Protein AF-A0A2V8X1R3-F1 (afdb_monomer)

Solvent-accessible surface area (backbone atoms only — not comparable to full-atom values): 4400 Å² total; per-residue (Å²): 136,90,81,87,70,58,70,71,56,50,51,51,45,40,54,55,13,56,78,67,77,42,52,45,69,59,46,50,52,52,53,51,52,49,47,62,59,44,52,56,55,49,52,53,53,49,50,55,52,50,56,34,47,76,72,68,56,78,77,56,72,69,56,50,55,56,49,47,63,64,73,70,56,132

Sequence (74 aa):
MEVRLQPEKEAQLAQIAEQRGLKPAELAQQVLSRYLEDDTCFIEAVNVGLAAAERGEFMEHDEVGAKLKQILQP

Structure (mmCIF, N/CA/C/O backbone):
data_AF-A0A2V8X1R3-F1
#
_entry.id   AF-A0A2V8X1R3-F1
#
loop_
_atom_site.group_PDB
_atom_site.id
_atom_site.type_symbol
_atom_site.label_atom_id
_atom_site.label_alt_id
_atom_site.label_comp_id
_atom_site.label_asym_id
_atom_site.label_entity_id
_atom_site.label_seq_id
_atom_site.pdbx_PDB_ins_code
_atom_site.Cartn_x
_atom_site.Cartn_y
_atom_site.Cartn_z
_atom_site.occupancy
_atom_site.B_iso_or_equiv
_atom_site.auth_seq_id
_atom_site.auth_comp_id
_atom_site.auth_asym_id
_atom_site.auth_atom_id
_atom_site.pdbx_PDB_model_num
ATOM 1 N N . MET A 1 1 ? -11.333 -16.269 10.888 1.00 83.62 1 MET A N 1
ATOM 2 C CA . MET A 1 1 ? -9.965 -16.067 11.409 1.00 83.62 1 MET A CA 1
ATOM 3 C C . MET A 1 1 ? -9.991 -14.823 12.277 1.00 83.62 1 MET A C 1
ATOM 5 O O . MET A 1 1 ? -10.563 -13.837 11.834 1.00 83.62 1 MET A O 1
ATOM 9 N N . GLU A 1 2 ? -9.433 -14.871 13.484 1.00 87.12 2 GLU A N 1
ATOM 10 C CA . GLU A 1 2 ? -9.255 -13.683 14.330 1.00 87.12 2 GLU A CA 1
ATOM 11 C C . GLU A 1 2 ? -7.810 -13.194 14.201 1.00 87.12 2 GLU A C 1
ATOM 13 O O . GLU A 1 2 ? -6.879 -13.992 14.313 1.00 87.12 2 GLU A O 1
ATOM 18 N N . VAL A 1 3 ? -7.622 -11.898 13.945 1.00 88.25 3 VAL A N 1
ATOM 19 C CA . VAL A 1 3 ? -6.301 -11.267 13.814 1.00 88.25 3 VAL A CA 1
ATOM 20 C C . VAL A 1 3 ? -6.146 -10.269 14.949 1.00 88.25 3 VAL A C 1
ATOM 22 O O . VAL A 1 3 ? -6.946 -9.345 15.070 1.00 88.25 3 VAL A O 1
ATOM 25 N N . ARG A 1 4 ? -5.122 -10.460 15.782 1.00 93.00 4 ARG A N 1
ATOM 26 C CA . ARG A 1 4 ? -4.775 -9.506 16.839 1.00 93.00 4 ARG A CA 1
ATOM 27 C C . ARG A 1 4 ? -3.804 -8.486 16.282 1.00 93.00 4 ARG A C 1
ATOM 29 O O . ARG A 1 4 ? -2.767 -8.860 15.734 1.00 93.00 4 ARG A O 1
ATOM 36 N N . LEU A 1 5 ? -4.151 -7.215 16.414 1.00 93.19 5 LEU A N 1
ATOM 37 C CA . LEU A 1 5 ? -3.295 -6.127 15.982 1.00 93.19 5 LEU A CA 1
ATOM 38 C C . LEU A 1 5 ? -2.353 -5.735 17.123 1.00 93.19 5 LEU A C 1
ATOM 40 O O . LEU A 1 5 ? -2.603 -6.000 18.298 1.00 93.19 5 LEU A O 1
ATOM 44 N N . GLN A 1 6 ? -1.235 -5.112 16.765 1.00 97.06 6 GLN A N 1
ATOM 45 C CA . GLN A 1 6 ? -0.396 -4.454 17.760 1.00 97.06 6 GLN A CA 1
ATOM 46 C C . GLN A 1 6 ? -1.173 -3.270 18.364 1.00 97.06 6 GLN A C 1
ATOM 48 O O . GLN A 1 6 ? -1.873 -2.588 17.607 1.00 97.06 6 GLN A O 1
ATOM 53 N N . PRO A 1 7 ? -1.053 -2.988 19.675 1.00 96.62 7 PRO A N 1
ATOM 54 C CA . PRO A 1 7 ? -1.821 -1.928 20.336 1.00 96.62 7 PRO A CA 1
ATOM 55 C C . PRO A 1 7 ? -1.705 -0.563 19.646 1.00 96.62 7 PRO A C 1
ATOM 57 O O . PRO A 1 7 ? -2.682 0.173 19.525 1.00 96.62 7 PRO A O 1
ATOM 60 N N . GLU A 1 8 ? -0.525 -0.242 19.117 1.00 97.81 8 GLU A N 1
ATOM 61 C CA . GLU A 1 8 ? -0.266 1.000 18.388 1.00 97.81 8 GLU A CA 1
ATOM 62 C C . GLU A 1 8 ? -1.084 1.073 17.090 1.00 97.81 8 GLU A C 1
ATOM 64 O O . GLU A 1 8 ? -1.561 2.140 16.700 1.00 97.81 8 GLU A O 1
ATOM 69 N N . LYS A 1 9 ? -1.279 -0.069 16.421 1.00 96.12 9 LYS A N 1
ATOM 70 C CA . LYS A 1 9 ? -2.080 -0.178 15.195 1.00 96.12 9 LYS A CA 1
ATOM 71 C C . LYS A 1 9 ? -3.573 -0.155 15.483 1.00 96.12 9 LYS A C 1
ATOM 73 O O . LYS A 1 9 ? -4.309 0.443 14.704 1.00 96.12 9 LYS A O 1
ATOM 78 N N . GLU A 1 10 ? -4.013 -0.726 16.600 1.00 96.25 10 GLU A N 1
ATOM 79 C CA . GLU A 1 10 ? -5.402 -0.596 17.056 1.00 96.25 10 GLU A CA 1
ATOM 80 C C . GLU A 1 10 ? -5.748 0.862 17.363 1.00 96.25 10 GLU A C 1
ATOM 82 O O . GLU A 1 10 ? -6.766 1.362 16.885 1.00 96.25 10 GLU A O 1
ATOM 87 N N . ALA A 1 11 ? -4.869 1.56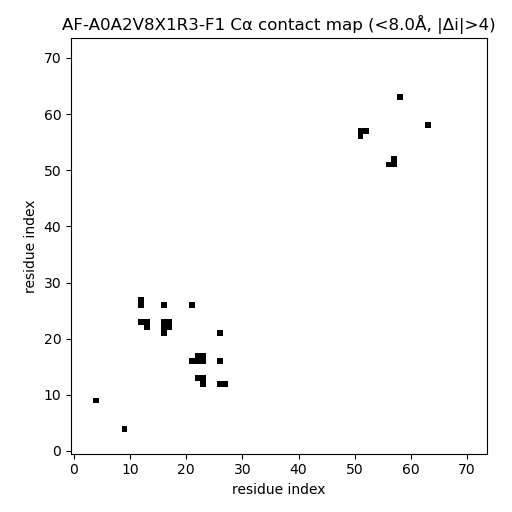8 18.081 1.00 97.38 11 ALA A N 1
ATOM 88 C CA . ALA A 1 11 ? -5.043 2.986 18.383 1.00 97.38 11 ALA A CA 1
ATOM 89 C C . ALA A 1 11 ? -5.083 3.842 17.108 1.00 97.38 11 ALA A C 1
ATOM 91 O O . ALA A 1 11 ? -5.970 4.682 16.949 1.00 97.38 11 ALA A O 1
ATOM 92 N N . GLN A 1 12 ? -4.168 3.590 16.166 1.00 97.56 12 GLN A N 1
ATOM 93 C CA . GLN A 1 12 ? -4.141 4.284 14.879 1.00 97.56 12 GLN A CA 1
ATOM 94 C C . GLN A 1 12 ? -5.423 4.033 14.067 1.00 97.56 12 GLN A C 1
ATOM 96 O O . GLN A 1 12 ? -6.005 4.969 13.520 1.00 97.56 12 GLN A O 1
ATOM 101 N N . LEU A 1 13 ? -5.883 2.782 13.998 1.00 97.06 13 LEU A N 1
ATOM 102 C CA . LEU A 1 13 ? -7.114 2.417 13.302 1.00 97.06 13 LEU A CA 1
ATOM 103 C C . LEU A 1 13 ? -8.334 3.102 13.933 1.00 97.06 13 LEU A C 1
ATOM 105 O O . LEU A 1 13 ? -9.166 3.644 13.209 1.00 97.06 13 LEU A O 1
ATOM 109 N N . ALA A 1 14 ? -8.426 3.112 15.266 1.00 97.06 14 ALA A N 1
ATOM 110 C CA . ALA A 1 14 ? -9.518 3.756 15.988 1.00 97.06 14 ALA A CA 1
ATOM 111 C C . ALA A 1 14 ? -9.565 5.267 15.731 1.00 97.06 14 ALA A C 1
ATOM 113 O O . ALA A 1 14 ? -10.629 5.793 15.412 1.00 97.06 14 ALA A O 1
ATOM 114 N N . GLN A 1 15 ? -8.411 5.940 15.774 1.00 98.12 15 GLN A N 1
ATOM 115 C CA . GLN A 1 15 ? -8.308 7.372 15.490 1.00 98.12 15 GLN A CA 1
ATOM 116 C C . GLN A 1 15 ? -8.776 7.711 14.067 1.00 98.12 15 GLN A C 1
ATOM 118 O O . GLN A 1 15 ? -9.533 8.659 13.863 1.00 98.12 15 GLN A O 1
ATOM 123 N N . ILE A 1 16 ? -8.343 6.936 13.067 1.00 97.81 16 ILE A N 1
ATOM 124 C CA . ILE A 1 16 ? -8.736 7.169 11.670 1.00 97.81 16 ILE A CA 1
ATOM 125 C C . ILE A 1 16 ? -10.228 6.876 11.474 1.00 97.81 16 ILE A C 1
ATOM 127 O O . ILE A 1 16 ? -10.905 7.600 10.745 1.00 97.81 16 ILE A O 1
ATOM 131 N N . ALA A 1 17 ? -10.748 5.824 12.109 1.00 97.69 17 ALA A N 1
ATOM 132 C CA . ALA A 1 17 ? -12.160 5.472 12.028 1.00 97.69 17 ALA A CA 1
ATOM 133 C C . ALA A 1 17 ? -13.039 6.591 12.607 1.00 97.69 17 ALA A C 1
ATOM 135 O O . ALA A 1 17 ? -13.977 7.024 11.942 1.00 97.69 17 ALA A O 1
ATOM 136 N N . GLU A 1 18 ? -12.670 7.135 13.770 1.00 97.94 18 GLU A N 1
ATOM 137 C CA . GLU A 1 18 ? -13.352 8.273 14.395 1.00 97.94 18 GLU A CA 1
ATOM 138 C C . GLU A 1 18 ? -13.370 9.504 13.478 1.00 97.94 18 GLU A C 1
ATOM 140 O O . GLU A 1 18 ? -14.435 10.062 13.216 1.00 97.94 18 GLU A O 1
ATOM 145 N N . GLN A 1 19 ? -12.221 9.874 12.901 1.00 97.50 19 GLN A N 1
ATOM 146 C CA . GLN A 1 19 ? -12.121 10.995 11.956 1.00 97.50 19 GLN A CA 1
ATOM 147 C C . GLN A 1 19 ? -13.013 10.827 10.717 1.00 97.50 19 GLN A C 1
ATOM 149 O O . GLN A 1 19 ? -13.421 11.817 10.111 1.00 97.50 19 GLN A O 1
ATOM 154 N N . ARG A 1 20 ? -13.306 9.583 10.326 1.00 96.00 20 ARG A N 1
ATOM 155 C CA . ARG A 1 20 ? -14.138 9.241 9.163 1.00 96.00 20 ARG A CA 1
ATOM 156 C C . ARG A 1 20 ? -15.591 8.930 9.526 1.00 96.00 20 ARG A C 1
ATOM 158 O O . ARG A 1 20 ? -16.372 8.631 8.628 1.00 96.00 20 ARG A O 1
ATOM 165 N N . GLY A 1 21 ? -15.956 8.978 10.809 1.00 96.81 21 GLY A N 1
ATOM 166 C CA . GLY A 1 21 ? -17.286 8.588 11.284 1.00 96.81 21 GLY A CA 1
ATOM 167 C C . GLY A 1 21 ? -17.601 7.099 11.085 1.00 96.81 21 GLY A C 1
ATOM 168 O O . GLY A 1 21 ? -18.763 6.736 10.921 1.00 96.81 21 GLY A O 1
ATOM 169 N N . LEU A 1 22 ? -16.576 6.245 11.067 1.00 96.94 22 LEU A N 1
ATOM 170 C CA . LEU A 1 22 ? -16.680 4.796 10.886 1.00 96.94 22 LEU A CA 1
ATOM 171 C C . LEU A 1 22 ? -16.404 4.062 12.196 1.00 96.94 22 LEU A C 1
ATOM 173 O O . LEU A 1 22 ? -15.701 4.559 13.079 1.00 96.94 22 LEU A O 1
ATOM 177 N N . LYS A 1 23 ? -16.882 2.822 12.304 1.00 97.00 23 LYS A N 1
ATOM 178 C CA . LYS A 1 23 ? -16.411 1.920 13.360 1.00 97.00 23 LYS A CA 1
ATOM 179 C C . LYS A 1 23 ? -15.027 1.367 12.995 1.00 97.00 23 LYS A C 1
ATOM 181 O O . LYS A 1 23 ? -14.783 1.077 11.822 1.00 97.00 23 LYS A O 1
ATOM 186 N N . PRO A 1 24 ? -14.143 1.101 13.975 1.00 95.12 24 PRO A N 1
ATOM 187 C CA . PRO A 1 24 ? -12.828 0.514 13.705 1.00 95.12 24 PRO A CA 1
ATOM 188 C C . PRO A 1 24 ? -12.899 -0.795 12.907 1.00 95.12 24 PRO A C 1
ATOM 190 O O . PRO A 1 24 ? -12.108 -1.005 11.9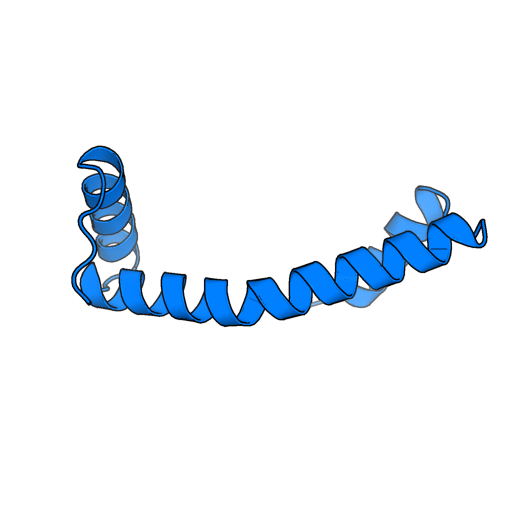94 1.00 95.12 24 PRO A O 1
ATOM 193 N N . ALA A 1 25 ? -13.891 -1.647 13.186 1.00 93.94 25 ALA A N 1
ATOM 194 C CA . ALA A 1 25 ? -14.092 -2.900 12.457 1.00 93.94 25 ALA A CA 1
ATOM 195 C C . ALA A 1 25 ? -14.478 -2.689 10.979 1.00 93.94 25 ALA A C 1
ATOM 197 O O . ALA A 1 25 ? -14.007 -3.426 10.116 1.00 93.94 25 ALA A O 1
ATOM 198 N N . GLU A 1 26 ? -15.296 -1.676 10.678 1.00 95.69 26 GLU A N 1
ATOM 199 C CA . GLU A 1 26 ? -15.687 -1.335 9.302 1.00 95.69 26 GLU A CA 1
ATOM 200 C C . GLU A 1 26 ? -14.475 -0.814 8.522 1.00 95.69 26 GLU A C 1
ATOM 202 O O . GLU A 1 26 ? -14.224 -1.249 7.398 1.00 95.69 26 GLU A O 1
ATOM 207 N N . LEU A 1 27 ? -13.667 0.051 9.145 1.00 96.56 27 LEU A N 1
ATOM 208 C CA . LEU A 1 27 ? -12.420 0.520 8.548 1.00 96.56 27 LEU A CA 1
ATOM 209 C C . LEU A 1 27 ? -11.425 -0.633 8.337 1.00 96.56 27 LEU A C 1
ATOM 211 O O . LEU A 1 27 ? -10.813 -0.711 7.276 1.00 96.56 27 LEU A O 1
ATOM 215 N N . ALA A 1 28 ? -11.285 -1.552 9.299 1.00 94.94 28 ALA A N 1
ATOM 216 C CA . ALA A 1 28 ? -10.416 -2.721 9.154 1.00 94.94 28 ALA A CA 1
ATOM 217 C C . ALA A 1 28 ? -10.817 -3.588 7.955 1.00 94.94 28 ALA A C 1
ATOM 219 O O . ALA A 1 28 ? -9.957 -3.996 7.177 1.00 94.94 28 ALA A O 1
ATOM 220 N N . GLN A 1 29 ? -12.118 -3.840 7.777 1.00 94.31 29 GLN A N 1
ATOM 221 C CA . GLN A 1 29 ? -12.623 -4.598 6.632 1.00 94.31 29 GLN A CA 1
ATOM 222 C C . GLN A 1 29 ? -12.344 -3.888 5.306 1.00 94.31 29 GLN A C 1
ATOM 224 O O . GLN A 1 29 ? -11.906 -4.538 4.358 1.00 94.31 29 GLN A O 1
ATOM 229 N N . GLN A 1 30 ? -12.544 -2.569 5.238 1.00 94.50 30 GLN A N 1
ATOM 230 C CA . GLN A 1 30 ? -12.235 -1.792 4.034 1.00 94.50 30 GLN A CA 1
ATOM 231 C C . GLN A 1 30 ? -10.744 -1.840 3.694 1.00 94.50 30 GLN A C 1
ATOM 233 O O . GLN A 1 30 ? -10.390 -2.091 2.546 1.00 94.50 30 GLN A O 1
ATOM 238 N N . VAL A 1 31 ? -9.870 -1.647 4.686 1.00 93.75 31 VAL A N 1
ATOM 239 C CA . VAL A 1 31 ? -8.413 -1.687 4.491 1.00 93.75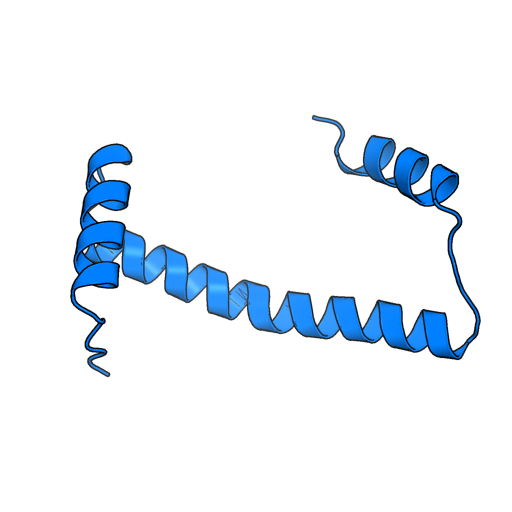 31 VAL A CA 1
ATOM 240 C C . VAL A 1 31 ? -7.960 -3.069 4.028 1.00 93.75 31 VAL A C 1
ATOM 242 O O . VAL A 1 31 ? -7.169 -3.160 3.096 1.00 93.75 31 VAL A O 1
ATOM 245 N N . LEU A 1 32 ? -8.476 -4.140 4.635 1.00 92.94 32 LEU A N 1
ATOM 246 C CA . LEU A 1 32 ? -8.144 -5.509 4.236 1.00 92.94 32 LEU A CA 1
ATOM 247 C C . LEU A 1 32 ? -8.648 -5.838 2.829 1.00 92.94 32 LEU A C 1
ATOM 249 O O . LEU A 1 32 ? -7.899 -6.414 2.048 1.00 92.94 32 LEU A O 1
ATOM 253 N N . SER A 1 33 ? -9.884 -5.456 2.498 1.00 91.88 33 SER A N 1
ATOM 254 C CA . SER A 1 33 ? -10.449 -5.689 1.160 1.00 91.88 33 SER A CA 1
ATOM 255 C C . SER A 1 33 ? -9.618 -4.965 0.108 1.00 91.88 33 SER A C 1
ATOM 257 O O . SER A 1 33 ? -9.176 -5.575 -0.859 1.00 91.88 33 SER A O 1
ATOM 259 N N . ARG A 1 34 ? -9.303 -3.690 0.369 1.00 90.81 34 ARG A N 1
ATOM 260 C CA . ARG A 1 34 ? -8.482 -2.880 -0.522 1.00 90.81 34 ARG A CA 1
ATOM 261 C C . ARG A 1 34 ? -7.080 -3.450 -0.689 1.00 90.81 34 ARG A C 1
ATOM 263 O O . ARG A 1 34 ? -6.597 -3.516 -1.807 1.00 90.81 34 ARG A O 1
ATOM 270 N N . TYR A 1 35 ? -6.449 -3.886 0.399 1.00 90.88 35 TYR A N 1
ATOM 271 C CA . TYR A 1 35 ? -5.136 -4.519 0.332 1.00 90.88 35 TYR A CA 1
ATOM 272 C C . TYR A 1 35 ? -5.166 -5.772 -0.547 1.00 90.88 35 TYR A C 1
ATOM 274 O O . TYR A 1 35 ? -4.320 -5.907 -1.415 1.00 90.88 35 TYR A O 1
ATOM 282 N N . LEU A 1 36 ? -6.149 -6.658 -0.371 1.00 88.81 36 LEU A N 1
ATOM 283 C CA . LEU A 1 36 ? -6.238 -7.895 -1.154 1.00 88.81 36 LEU A CA 1
ATOM 284 C C . LEU A 1 36 ? -6.539 -7.645 -2.641 1.00 88.81 36 LEU A C 1
ATOM 286 O O . LEU A 1 36 ? -6.014 -8.357 -3.494 1.00 88.81 36 LEU A O 1
ATOM 290 N N . GLU A 1 37 ? -7.357 -6.639 -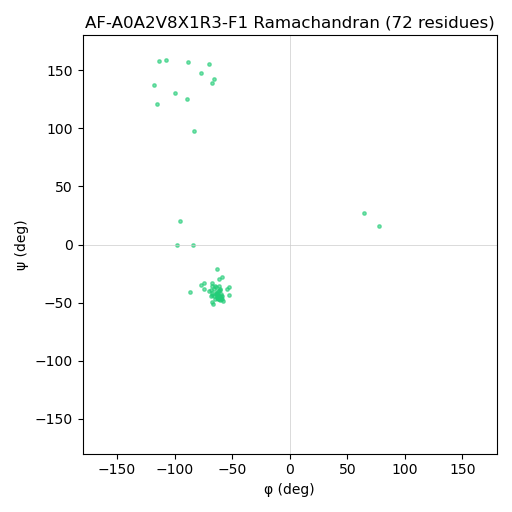2.953 1.00 86.44 37 GLU A N 1
ATOM 291 C CA . GLU A 1 37 ? -7.618 -6.206 -4.332 1.00 86.44 37 GLU A CA 1
ATOM 292 C C . GLU A 1 37 ? -6.375 -5.568 -4.973 1.00 86.44 37 GLU A C 1
ATOM 294 O O . GLU A 1 37 ? -6.025 -5.879 -6.116 1.00 86.44 37 GLU A O 1
ATOM 299 N N . ASP A 1 38 ? -5.691 -4.696 -4.227 1.00 88.06 38 ASP A N 1
ATOM 300 C CA . ASP A 1 38 ? -4.524 -3.965 -4.709 1.00 88.06 38 ASP A CA 1
ATOM 301 C C . ASP A 1 38 ? -3.283 -4.866 -4.808 1.00 88.06 38 ASP A C 1
ATOM 303 O O . ASP A 1 38 ? -2.486 -4.654 -5.710 1.00 88.06 38 ASP A O 1
ATOM 307 N N . ASP A 1 39 ? -3.099 -5.867 -3.938 1.00 86.88 39 ASP A N 1
ATOM 308 C CA . ASP A 1 39 ? -1.884 -6.704 -3.884 1.00 86.88 39 ASP A CA 1
ATOM 309 C C . ASP A 1 39 ? -1.648 -7.444 -5.208 1.00 86.88 39 ASP A C 1
ATOM 311 O O . ASP A 1 39 ? -0.550 -7.405 -5.767 1.00 86.88 39 ASP A O 1
ATOM 315 N N . THR A 1 40 ? -2.711 -8.018 -5.781 1.00 81.56 40 THR A N 1
ATOM 316 C CA . THR A 1 40 ? -2.628 -8.695 -7.086 1.00 81.56 40 THR A CA 1
ATOM 317 C C . THR A 1 40 ? -2.334 -7.691 -8.200 1.00 81.56 40 THR A C 1
ATOM 319 O O . THR A 1 40 ? -1.369 -7.860 -8.946 1.00 81.56 40 THR A O 1
ATOM 322 N N . CYS A 1 41 ? -3.108 -6.600 -8.271 1.00 84.88 41 CYS A N 1
ATOM 323 C CA . CYS A 1 41 ? -2.929 -5.563 -9.292 1.00 84.88 41 CYS A CA 1
ATOM 324 C C . CYS A 1 41 ? -1.536 -4.913 -9.222 1.00 84.88 41 CYS A C 1
ATOM 326 O O . CYS A 1 41 ? -0.933 -4.599 -10.248 1.00 84.88 41 CYS A O 1
ATOM 328 N N . PHE A 1 42 ? -1.017 -4.707 -8.012 1.00 88.38 42 PHE A N 1
ATOM 329 C CA . PHE A 1 42 ? 0.278 -4.089 -7.762 1.00 88.38 42 PHE A CA 1
ATOM 330 C C . PHE A 1 42 ? 1.413 -4.984 -8.250 1.00 88.38 42 PHE A C 1
ATOM 332 O O . PHE A 1 42 ? 2.271 -4.523 -9.003 1.00 88.38 42 PHE A O 1
ATOM 339 N N . ILE A 1 43 ? 1.402 -6.266 -7.875 1.00 89.88 43 ILE A N 1
ATOM 340 C CA . ILE A 1 43 ? 2.425 -7.225 -8.307 1.00 89.88 43 ILE A CA 1
ATOM 341 C C . ILE A 1 43 ? 2.412 -7.369 -9.832 1.00 89.88 43 ILE A C 1
ATOM 343 O O . ILE A 1 43 ? 3.469 -7.339 -10.4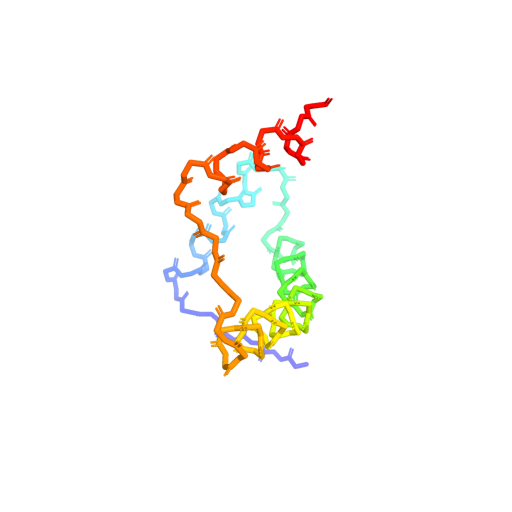65 1.00 89.88 43 ILE A O 1
ATOM 347 N N . GLU A 1 44 ? 1.231 -7.475 -10.442 1.00 92.19 44 GLU A N 1
ATOM 348 C CA . GLU A 1 44 ? 1.095 -7.541 -11.898 1.00 92.19 44 GLU A CA 1
ATOM 349 C C . GLU A 1 44 ? 1.667 -6.293 -12.584 1.00 92.19 44 GLU A C 1
ATOM 351 O O . GLU A 1 44 ? 2.472 -6.414 -13.510 1.00 92.19 44 GLU A O 1
ATOM 356 N N . ALA A 1 45 ? 1.329 -5.094 -12.098 1.00 92.00 45 ALA A N 1
ATOM 357 C CA . ALA A 1 45 ? 1.839 -3.842 -12.651 1.00 92.00 45 ALA A CA 1
ATOM 358 C C . ALA A 1 45 ? 3.368 -3.720 -12.521 1.00 92.00 45 ALA A C 1
ATOM 360 O O . ALA A 1 45 ? 4.039 -3.289 -13.464 1.00 92.00 45 ALA A O 1
ATOM 361 N N . VAL A 1 46 ? 3.935 -4.140 -11.384 1.00 94.88 46 VAL A N 1
ATOM 362 C CA . VAL A 1 46 ? 5.390 -4.175 -11.173 1.00 94.88 46 VAL A CA 1
ATOM 363 C C . VAL A 1 46 ? 6.061 -5.121 -12.167 1.00 94.88 46 VAL A C 1
ATOM 365 O O . VAL A 1 46 ? 7.055 -4.745 -12.787 1.00 94.88 46 VAL A O 1
ATOM 368 N N . ASN A 1 47 ? 5.502 -6.314 -12.378 1.00 96.19 47 ASN A N 1
ATOM 369 C CA . ASN A 1 47 ? 6.059 -7.292 -13.313 1.00 96.19 47 ASN A CA 1
ATOM 370 C C . ASN A 1 47 ? 6.039 -6.795 -14.765 1.00 96.19 47 ASN A C 1
ATOM 372 O O . ASN A 1 47 ? 6.990 -7.039 -15.506 1.00 96.19 47 ASN A O 1
ATOM 376 N N . VAL A 1 48 ? 5.004 -6.051 -15.171 1.00 95.31 48 VAL A N 1
ATOM 377 C CA . VAL A 1 48 ? 4.963 -5.404 -16.495 1.00 95.31 48 VAL A CA 1
ATOM 378 C C . VAL A 1 48 ? 6.120 -4.414 -16.655 1.00 95.31 48 VAL A C 1
ATOM 380 O O . VAL A 1 48 ? 6.807 -4.434 -17.679 1.00 95.31 48 VAL A O 1
ATOM 383 N N . GLY A 1 49 ? 6.363 -3.576 -15.642 1.00 94.00 49 GLY A N 1
ATOM 384 C CA . GLY A 1 49 ? 7.479 -2.628 -15.642 1.00 94.00 49 GLY A CA 1
ATOM 385 C C . GLY A 1 49 ? 8.844 -3.317 -15.658 1.00 94.00 49 GLY A C 1
ATOM 386 O O . GLY A 1 49 ? 9.726 -2.911 -16.413 1.00 94.00 49 GLY A O 1
ATOM 387 N N . LEU A 1 50 ? 9.007 -4.394 -14.884 1.00 96.88 50 LEU A N 1
ATOM 388 C CA . LEU A 1 50 ? 10.241 -5.177 -14.862 1.00 96.88 50 LEU A CA 1
ATOM 389 C C . LEU A 1 50 ? 10.531 -5.802 -16.231 1.00 96.88 50 LEU A C 1
ATOM 391 O O . LEU A 1 50 ? 11.631 -5.645 -16.751 1.00 96.88 50 LEU A O 1
ATOM 395 N N . ALA A 1 51 ? 9.530 -6.426 -16.857 1.00 97.31 51 ALA A N 1
ATOM 396 C CA . ALA A 1 51 ? 9.676 -7.010 -18.186 1.00 97.31 51 ALA A CA 1
ATOM 397 C C . ALA A 1 51 ? 10.021 -5.952 -19.251 1.00 97.31 51 ALA A C 1
ATOM 399 O O . ALA A 1 51 ? 10.767 -6.239 -20.185 1.00 97.31 51 ALA A O 1
ATOM 400 N N . ALA A 1 52 ? 9.483 -4.732 -19.140 1.00 96.06 52 ALA A N 1
ATOM 401 C CA . ALA A 1 52 ? 9.856 -3.613 -20.009 1.00 96.06 52 ALA A CA 1
ATOM 402 C C . ALA A 1 52 ? 11.325 -3.205 -19.800 1.00 96.06 52 ALA A C 1
ATOM 404 O O . ALA A 1 52 ? 12.087 -3.122 -20.764 1.00 96.06 52 ALA A O 1
ATOM 405 N N . ALA A 1 53 ? 11.757 -3.067 -18.545 1.00 95.50 53 ALA A N 1
ATOM 406 C CA . ALA A 1 53 ? 13.143 -2.753 -18.209 1.00 95.50 53 ALA A CA 1
ATOM 407 C C . ALA A 1 53 ? 14.131 -3.827 -18.707 1.00 95.50 53 ALA A C 1
ATOM 409 O O . ALA A 1 53 ? 15.188 -3.486 -19.234 1.00 95.50 53 ALA A O 1
ATOM 410 N N . GLU A 1 54 ? 13.779 -5.114 -18.615 1.00 97.12 54 GLU A N 1
ATOM 411 C CA . GLU A 1 54 ? 14.579 -6.224 -19.163 1.00 97.12 54 GLU A CA 1
ATOM 412 C C . GLU A 1 54 ? 14.758 -6.135 -20.687 1.00 97.12 54 GLU A C 1
ATOM 414 O O . GLU A 1 54 ? 15.788 -6.553 -21.216 1.00 97.12 54 GLU A O 1
ATOM 419 N N . ARG A 1 55 ? 13.786 -5.551 -21.400 1.00 97.44 55 ARG A N 1
ATOM 420 C CA . ARG A 1 55 ? 13.878 -5.264 -22.842 1.00 97.44 55 ARG A CA 1
ATOM 421 C C . ARG A 1 55 ? 14.588 -3.942 -23.157 1.00 97.44 55 ARG A C 1
ATOM 423 O O . ARG A 1 55 ?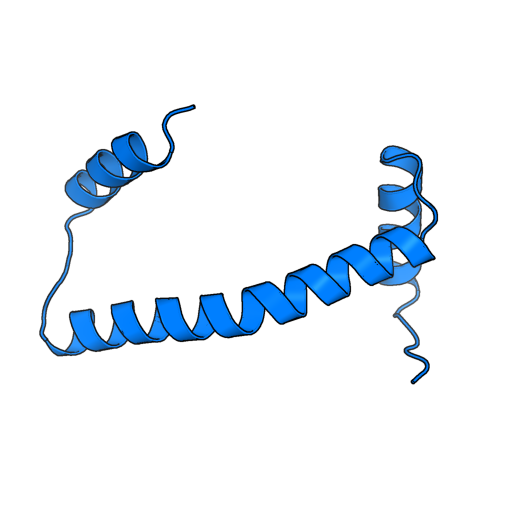 14.745 -3.606 -24.328 1.00 97.44 55 ARG A O 1
ATOM 430 N N . GLY A 1 56 ? 15.034 -3.205 -22.138 1.00 96.31 56 GLY A N 1
ATOM 431 C CA . GLY A 1 56 ? 15.656 -1.889 -22.281 1.00 96.31 56 GLY A CA 1
ATOM 432 C C . GLY A 1 56 ? 14.661 -0.754 -22.535 1.00 96.31 56 GLY A C 1
ATOM 433 O O . GLY A 1 56 ? 15.062 0.320 -22.978 1.00 96.31 56 GLY A O 1
ATOM 434 N N . GLU A 1 57 ? 13.370 -0.977 -22.281 1.00 96.00 57 GLU A N 1
ATOM 435 C CA . GLU A 1 57 ? 12.323 0.031 -22.438 1.00 96.00 57 GLU A CA 1
ATOM 436 C C . GLU A 1 57 ? 12.266 0.907 -21.180 1.00 96.00 57 GLU A C 1
ATOM 438 O O . GLU A 1 57 ? 11.655 0.549 -20.171 1.00 96.00 57 GLU A O 1
ATOM 443 N N . PHE A 1 58 ? 12.909 2.070 -21.250 1.00 92.81 58 PHE A N 1
ATOM 444 C CA . PHE A 1 58 ? 12.883 3.089 -20.203 1.00 92.81 58 PHE A CA 1
ATOM 445 C C . PHE A 1 58 ? 12.161 4.346 -20.689 1.00 92.81 58 PHE A C 1
ATOM 447 O O . PHE A 1 58 ? 12.036 4.583 -21.889 1.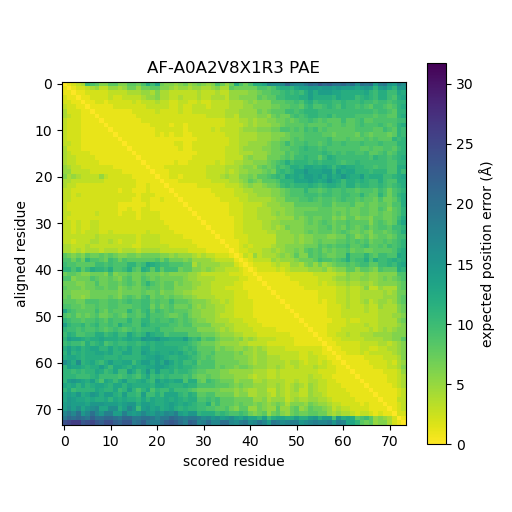00 92.81 58 PHE A O 1
ATOM 454 N N . MET A 1 59 ? 11.681 5.142 -19.737 1.00 92.12 59 MET A N 1
ATOM 455 C CA . MET A 1 59 ? 11.138 6.473 -19.991 1.00 92.12 59 MET A CA 1
ATOM 456 C C . MET A 1 59 ? 11.984 7.500 -19.252 1.00 92.12 59 MET A C 1
ATOM 458 O O . MET A 1 59 ? 12.309 7.308 -18.077 1.00 92.12 59 MET A O 1
ATOM 462 N N . GLU A 1 60 ? 12.286 8.603 -19.920 1.00 94.50 60 GLU A N 1
ATOM 463 C CA . GLU A 1 60 ? 12.970 9.728 -19.299 1.00 94.50 60 GLU A CA 1
ATOM 464 C C . GLU A 1 60 ? 12.048 10.438 -18.301 1.00 94.50 60 GLU A C 1
ATOM 466 O O . GLU A 1 60 ? 10.816 10.409 -18.403 1.00 94.50 60 GLU A O 1
ATOM 471 N N . HIS A 1 61 ? 12.644 11.115 -17.319 1.00 91.12 61 HIS A N 1
ATOM 472 C CA . HIS A 1 61 ? 11.906 11.788 -16.246 1.00 91.12 61 HIS A CA 1
ATOM 473 C C . HIS A 1 61 ? 10.814 12.740 -16.773 1.00 91.12 61 HIS A C 1
ATOM 475 O O . HIS A 1 61 ? 9.676 12.725 -16.289 1.00 91.12 61 HIS A O 1
ATOM 481 N N . ASP A 1 62 ? 11.141 13.525 -17.800 1.00 94.94 62 ASP A N 1
ATOM 482 C CA . ASP A 1 62 ? 10.223 14.500 -18.392 1.00 94.94 62 ASP A CA 1
ATOM 483 C C . ASP A 1 62 ? 9.039 13.822 -19.103 1.00 94.94 62 ASP A C 1
ATOM 485 O O . ASP A 1 62 ? 7.907 14.318 -19.055 1.00 94.94 62 ASP A O 1
ATOM 489 N N . GLU A 1 63 ? 9.263 12.646 -19.698 1.00 94.62 63 GLU A N 1
ATOM 490 C CA . GLU A 1 63 ? 8.222 11.848 -20.353 1.00 94.62 63 GLU A CA 1
ATOM 491 C C . GLU A 1 63 ? 7.255 11.246 -19.328 1.00 94.62 63 GLU A C 1
ATOM 493 O O . GLU A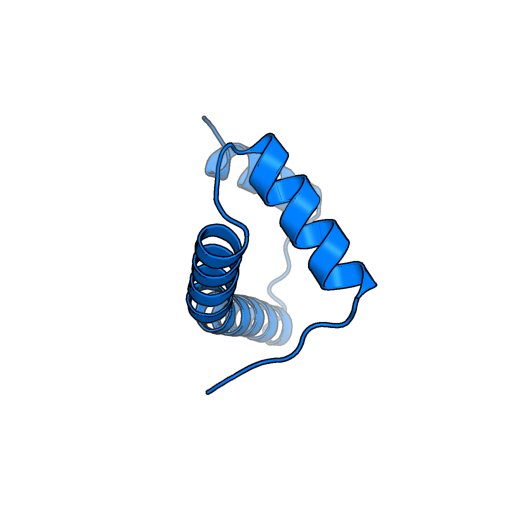 1 63 ? 6.037 11.255 -19.533 1.00 94.62 63 GLU A O 1
ATOM 498 N N . VAL A 1 64 ? 7.776 10.778 -18.188 1.00 92.69 64 VAL A N 1
ATOM 499 C CA . VAL A 1 64 ? 6.954 10.313 -17.061 1.00 92.69 64 VAL A CA 1
ATOM 500 C C . VAL A 1 64 ? 6.070 11.454 -16.555 1.00 92.69 64 VAL A C 1
ATOM 502 O O . VAL A 1 64 ? 4.858 11.280 -16.407 1.00 92.69 64 VAL A O 1
ATOM 505 N N . GLY A 1 65 ? 6.647 12.642 -16.351 1.00 92.56 65 GLY A N 1
ATOM 506 C CA . GLY A 1 65 ? 5.912 13.823 -15.900 1.00 92.56 65 GLY A CA 1
ATOM 507 C C . GLY A 1 65 ? 4.793 14.239 -16.861 1.00 92.56 65 GLY A C 1
ATOM 508 O O . GLY A 1 65 ? 3.682 14.549 -16.422 1.00 92.56 65 GLY A O 1
ATOM 509 N N . ALA A 1 66 ? 5.050 14.214 -18.171 1.00 93.88 66 ALA A N 1
ATOM 510 C CA . ALA A 1 66 ? 4.041 14.509 -19.188 1.00 93.88 66 ALA A CA 1
ATOM 511 C C . ALA A 1 66 ? 2.899 13.481 -19.188 1.00 93.88 66 ALA A C 1
ATOM 513 O O . ALA A 1 66 ? 1.727 13.860 -19.240 1.00 93.88 66 ALA A O 1
ATOM 514 N N . LYS A 1 67 ? 3.224 12.189 -19.068 1.00 91.81 67 LYS A N 1
ATOM 515 C CA . LYS A 1 67 ? 2.237 11.102 -19.059 1.00 91.81 67 LYS A CA 1
ATOM 516 C C . LYS A 1 67 ? 1.360 11.123 -17.806 1.00 91.81 67 LYS A C 1
ATOM 518 O O . LYS A 1 67 ? 0.142 10.997 -17.911 1.00 91.81 67 LYS A O 1
ATOM 523 N N . LEU A 1 68 ? 1.939 11.368 -16.628 1.00 92.56 68 LEU A N 1
ATOM 524 C CA . LEU A 1 68 ? 1.174 11.505 -15.381 1.00 92.56 68 LEU A CA 1
ATOM 525 C C . LEU A 1 68 ? 0.184 12.670 -15.440 1.00 92.56 68 LEU A C 1
ATOM 527 O O . LEU A 1 68 ? -0.958 12.519 -15.015 1.00 92.56 68 LEU A O 1
ATOM 531 N N . LYS A 1 69 ? 0.577 13.804 -16.033 1.00 92.88 69 LYS A N 1
ATOM 532 C CA . LYS A 1 69 ? -0.325 14.947 -16.244 1.00 92.88 69 LYS A CA 1
ATOM 533 C C . LYS A 1 69 ? -1.498 14.643 -17.173 1.00 92.88 69 LYS A C 1
ATOM 535 O O . LYS A 1 69 ? -2.459 15.399 -17.141 1.00 92.88 69 LYS A O 1
ATOM 540 N N . GLN A 1 70 ? -1.424 13.614 -18.017 1.00 91.00 70 GLN A N 1
ATOM 541 C CA . GLN A 1 70 ? -2.546 13.178 -18.858 1.00 91.00 70 GLN A CA 1
ATOM 542 C C . GLN A 1 70 ? -3.453 12.193 -18.117 1.00 91.00 70 GLN A C 1
ATOM 544 O O . GLN A 1 70 ? -4.669 12.285 -18.228 1.00 91.00 70 GLN A O 1
ATOM 549 N N . ILE A 1 71 ? -2.863 11.265 -17.357 1.00 91.00 71 ILE A N 1
ATOM 550 C CA . ILE A 1 71 ? -3.598 10.207 -16.647 1.00 91.00 71 ILE A CA 1
ATOM 551 C C . ILE A 1 71 ? -4.323 10.751 -1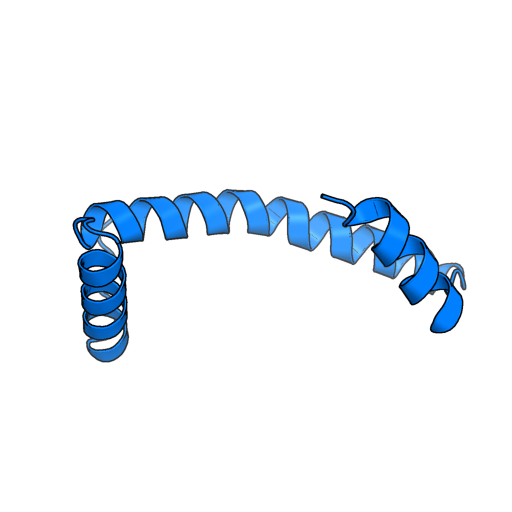5.410 1.00 91.00 71 ILE A C 1
ATOM 553 O O . ILE A 1 71 ? -5.427 10.315 -15.109 1.00 91.00 71 ILE A O 1
ATOM 557 N N . LEU A 1 72 ? -3.707 11.689 -14.685 1.00 90.31 72 LEU A N 1
ATOM 558 C CA . LEU A 1 72 ? -4.209 12.213 -13.409 1.00 90.31 72 LEU A CA 1
ATOM 559 C C . LEU A 1 72 ? -5.031 13.503 -13.563 1.00 90.31 72 LEU A C 1
ATOM 561 O O . LEU A 1 72 ? -5.145 14.269 -12.604 1.00 90.31 72 LEU A O 1
ATOM 565 N N . GLN A 1 73 ? -5.559 13.789 -14.758 1.00 79.50 73 GLN A N 1
ATOM 566 C CA . GLN A 1 73 ? -6.468 14.928 -14.912 1.00 79.50 73 GLN A CA 1
ATOM 567 C C . GLN A 1 73 ? -7.782 14.657 -14.164 1.00 79.50 73 GLN A C 1
ATOM 569 O O . GLN A 1 73 ? -8.241 13.514 -14.181 1.00 79.50 73 GLN A O 1
ATOM 574 N N . PRO A 1 74 ? -8.342 15.668 -13.473 1.00 60.56 74 PRO A N 1
ATOM 575 C CA . PRO A 1 74 ? -9.602 15.533 -12.747 1.00 60.56 74 PRO A CA 1
ATOM 576 C C . PRO A 1 74 ? -10.793 15.235 -13.663 1.00 60.56 74 PRO A C 1
ATOM 578 O O . PRO A 1 74 ? -10.777 15.685 -14.834 1.00 60.56 74 PRO A O 1
#

Secondary structure (DSSP, 8-state):
---PPPHHHHHHHHHHHHHTT--HHHHHHHHHHHHHHHHHHHHHHHHHHHHHHHTT----HHHHHHHHHHHT--

Mean predicted aligned error: 6.04 Å

Radius of gyration: 18.6 Å; Cα contacts (8 Å, |Δi|>4): 17; chains: 1; bounding box: 33×32×43 Å

pLDDT: mean 92.98, std 5.51, range [60.56, 98.12]

Foldseek 3Di:
DDDDDDPVVLVVLCVVCVVVVHHSVVSVVVVVVCCVVVVVVVVVVVVVVVVCVVVVNDDDPVRVVVVCCVVPDD

Nearest PDB structures (foldseek):
  6sbw-assembly1_A  TM=7.920E-01  e=3.701E+00  Myxococcus xanthus DK 1622